Protein AF-A0A9R0W0X7-F1 (afdb_monomer_lite)

Foldseek 3Di:
DDDDDDDDDPDPDDDDPPPPPVVVPV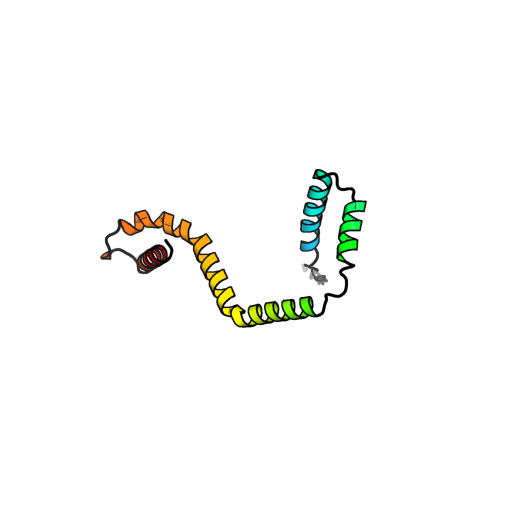VVVVVVVCVVVVNDPVNVVVVVVVVVPDPDDPVVVVVVVVVVVVVCVVCVVVVVVVVVVVVCLVPCLVVLVVCLVVLVVDDPVPHDPVSVVSNVVNVVRD

Organism: Triticum turgidum subsp. durum (NCBI:txid4567)

InterPro domains:
  IPR008796 Photosystem I reaction centre subunit N, chloroplastic [PF05479] (35-86)

Structure (mmCIF, N/CA/C/O backbone):
data_AF-A0A9R0W0X7-F1
#
_entry.id   AF-A0A9R0W0X7-F1
#
loop_
_atom_site.group_PDB
_atom_site.id
_atom_site.type_symbol
_atom_site.label_atom_id
_atom_site.label_alt_id
_atom_site.label_comp_id
_atom_site.label_asym_id
_atom_site.label_entity_id
_atom_site.label_seq_id
_atom_site.pdbx_PDB_ins_code
_atom_site.Cartn_x
_atom_site.Cartn_y
_atom_site.Cartn_z
_atom_site.occupancy
_atom_site.B_iso_or_equiv
_atom_site.auth_seq_id
_atom_site.auth_comp_id
_atom_site.auth_asym_id
_atom_site.auth_atom_id
_atom_site.pdbx_PDB_model_num
ATOM 1 N N . MET A 1 1 ? 50.488 -33.706 46.853 1.00 39.69 1 MET A N 1
ATOM 2 C CA . MET A 1 1 ? 50.317 -34.461 45.595 1.00 39.69 1 MET A CA 1
ATOM 3 C C . MET A 1 1 ? 49.747 -33.501 44.575 1.00 39.69 1 MET A C 1
ATOM 5 O O . MET A 1 1 ? 48.646 -33.006 44.764 1.00 39.69 1 MET A O 1
ATOM 9 N N . THR A 1 2 ? 50.562 -33.160 43.586 1.00 43.59 2 THR A N 1
ATOM 10 C CA . THR A 1 2 ? 50.371 -32.044 42.656 1.00 43.59 2 THR A CA 1
ATOM 11 C C . THR A 1 2 ? 50.252 -32.649 41.261 1.00 43.59 2 THR A C 1
ATOM 13 O O . THR A 1 2 ? 51.157 -33.374 40.851 1.00 43.59 2 THR A O 1
ATOM 16 N N . GLN A 1 3 ? 49.143 -32.406 40.559 1.00 43.31 3 GLN A N 1
ATOM 17 C CA . GLN A 1 3 ? 48.961 -32.781 39.152 1.00 43.31 3 GLN A CA 1
ATOM 18 C C . GLN A 1 3 ? 48.958 -31.533 38.245 1.00 43.31 3 GLN A C 1
ATOM 20 O O . GLN A 1 3 ? 48.633 -30.446 38.724 1.00 43.31 3 GLN A O 1
ATOM 25 N N . PRO A 1 4 ? 49.396 -31.667 36.975 1.00 51.25 4 PRO A N 1
ATOM 26 C CA . PRO A 1 4 ? 50.002 -30.584 36.195 1.00 51.25 4 PRO A CA 1
ATOM 27 C C . PRO A 1 4 ? 48.997 -29.786 35.335 1.00 51.25 4 PRO A C 1
ATOM 29 O O . PRO A 1 4 ? 47.871 -30.237 35.120 1.00 51.25 4 PRO A O 1
ATOM 32 N N . PRO A 1 5 ? 49.401 -28.610 34.808 1.00 46.03 5 PRO A N 1
ATOM 33 C CA . PRO A 1 5 ? 48.528 -27.716 34.048 1.00 46.03 5 PRO A CA 1
ATOM 34 C C . PRO A 1 5 ? 48.261 -28.233 32.625 1.00 46.03 5 PRO A C 1
ATOM 36 O O . PRO A 1 5 ? 49.179 -28.591 31.884 1.00 46.03 5 PRO A O 1
ATOM 39 N N . GLY A 1 6 ? 46.983 -28.253 32.240 1.00 44.53 6 GLY A N 1
ATOM 40 C CA . GLY A 1 6 ? 46.519 -28.605 30.899 1.00 44.53 6 GLY A CA 1
ATOM 41 C C . GLY A 1 6 ? 46.873 -27.535 29.862 1.00 44.53 6 GLY A C 1
ATOM 42 O O . GLY A 1 6 ? 46.716 -26.341 30.098 1.00 44.53 6 GLY A O 1
ATOM 43 N N . LYS A 1 7 ? 47.374 -28.003 28.717 1.00 46.84 7 LYS A N 1
ATOM 44 C CA . LYS A 1 7 ? 47.900 -27.236 27.583 1.00 46.84 7 LYS A CA 1
ATOM 45 C C . LYS A 1 7 ? 46.860 -26.343 26.890 1.00 46.84 7 LYS A C 1
ATOM 47 O O . LYS A 1 7 ? 45.692 -26.694 26.763 1.00 46.84 7 LYS A O 1
ATOM 52 N N . LEU A 1 8 ? 47.383 -25.233 26.370 1.00 42.81 8 LEU A N 1
ATOM 53 C CA . LEU A 1 8 ? 46.835 -24.323 25.363 1.00 42.81 8 LEU A CA 1
ATOM 54 C C . LEU A 1 8 ? 46.320 -25.086 24.126 1.00 42.81 8 LEU A C 1
ATOM 56 O O . LEU A 1 8 ? 47.047 -25.900 23.558 1.00 42.81 8 LEU A O 1
ATOM 60 N N . MET A 1 9 ? 45.090 -24.794 23.701 1.00 46.97 9 MET A N 1
ATOM 61 C CA . MET A 1 9 ? 44.499 -25.284 22.452 1.00 46.97 9 MET A CA 1
ATOM 62 C C . MET A 1 9 ? 44.202 -24.062 21.571 1.00 46.97 9 MET A C 1
ATOM 64 O O . MET A 1 9 ? 43.132 -23.459 21.674 1.00 46.97 9 MET A O 1
ATOM 68 N N . ASP A 1 10 ? 45.152 -23.673 20.722 1.00 43.56 10 ASP A N 1
ATOM 69 C CA . ASP A 1 10 ? 44.927 -22.650 19.699 1.00 43.56 10 ASP A CA 1
ATOM 70 C C . ASP A 1 10 ? 43.914 -23.175 18.678 1.00 43.56 10 ASP A C 1
ATOM 72 O O . ASP A 1 10 ? 44.205 -24.034 17.844 1.00 43.56 10 ASP A O 1
ATOM 76 N N . THR A 1 11 ? 42.683 -22.671 18.752 1.00 53.34 11 THR A N 1
ATOM 77 C CA . THR A 1 11 ? 41.646 -23.017 17.781 1.00 53.34 11 THR A CA 1
ATOM 78 C C . THR A 1 11 ? 41.722 -22.035 16.620 1.00 53.34 11 THR A C 1
ATOM 80 O O . THR A 1 11 ? 41.185 -20.930 16.680 1.00 53.34 11 THR A O 1
ATOM 83 N N . ILE A 1 12 ? 42.378 -22.458 15.540 1.00 51.44 12 ILE A N 1
ATOM 84 C CA . ILE A 1 12 ? 42.337 -21.800 14.231 1.00 51.44 12 ILE A CA 1
ATOM 85 C C . ILE A 1 12 ? 40.881 -21.825 13.737 1.00 51.44 12 ILE A C 1
ATOM 87 O O . ILE A 1 12 ? 40.419 -22.793 13.130 1.00 51.44 12 ILE A O 1
ATOM 91 N N . ARG A 1 13 ? 40.120 -20.761 14.014 1.00 43.00 13 ARG A N 1
ATOM 92 C CA . ARG A 1 13 ? 38.761 -20.585 13.491 1.00 43.00 13 ARG A CA 1
ATOM 93 C C . ARG A 1 13 ? 38.836 -19.949 12.102 1.00 43.00 13 ARG A C 1
ATOM 95 O O . ARG A 1 13 ? 38.909 -18.735 11.949 1.00 43.00 13 ARG A O 1
ATOM 102 N N . ARG A 1 14 ? 38.824 -20.826 11.097 1.00 45.09 14 ARG A N 1
ATOM 103 C CA . ARG A 1 14 ? 38.588 -20.553 9.669 1.00 45.09 14 ARG A CA 1
ATOM 104 C C . ARG A 1 14 ? 37.409 -19.575 9.464 1.00 45.09 14 ARG A C 1
ATOM 106 O O . ARG A 1 14 ? 36.393 -19.733 10.143 1.00 45.09 14 ARG A O 1
ATOM 113 N N . PRO A 1 15 ? 37.481 -18.632 8.506 1.00 47.31 15 PRO A N 1
ATOM 114 C CA . PRO A 1 15 ? 36.350 -17.773 8.176 1.00 47.31 15 PRO A CA 1
ATOM 115 C C . PRO A 1 15 ? 35.229 -18.585 7.508 1.00 47.31 15 PRO A C 1
ATOM 117 O O . PRO A 1 15 ? 35.462 -19.355 6.575 1.00 47.31 15 PRO A O 1
ATOM 120 N N . VAL A 1 16 ? 34.002 -18.408 8.001 1.00 47.94 16 VAL A N 1
ATOM 121 C CA . VAL A 1 16 ? 32.771 -18.941 7.406 1.00 47.94 16 VAL A CA 1
ATOM 122 C C . VAL A 1 16 ? 32.474 -18.158 6.128 1.00 47.94 16 VAL A C 1
ATOM 124 O O . VAL A 1 16 ? 32.098 -16.990 6.171 1.00 47.94 16 VAL A O 1
ATOM 127 N N . ALA A 1 17 ? 32.635 -18.811 4.978 1.00 47.97 17 ALA A N 1
ATOM 128 C CA . ALA A 1 17 ? 32.160 -18.314 3.693 1.00 47.97 17 ALA A CA 1
ATOM 129 C C . ALA A 1 17 ? 30.631 -18.495 3.604 1.00 47.97 17 ALA A C 1
ATOM 131 O O . ALA A 1 17 ? 30.131 -19.470 3.045 1.00 47.97 17 ALA A O 1
ATOM 132 N N . ALA A 1 18 ? 29.874 -17.562 4.180 1.00 51.81 18 ALA A N 1
ATOM 133 C CA . ALA A 1 18 ? 28.420 -17.482 4.046 1.00 51.81 18 ALA A CA 1
ATOM 134 C C . ALA A 1 18 ? 28.037 -16.771 2.735 1.00 51.81 18 ALA A C 1
ATOM 136 O O . ALA A 1 18 ? 27.551 -15.646 2.752 1.00 51.81 18 ALA A O 1
ATOM 137 N N . ALA A 1 19 ? 28.298 -17.399 1.584 1.00 48.94 19 ALA A N 1
ATOM 138 C CA . ALA A 1 19 ? 27.916 -16.827 0.285 1.00 48.94 19 ALA A CA 1
ATOM 139 C C . ALA A 1 19 ? 27.575 -17.860 -0.809 1.00 48.94 19 ALA A C 1
ATOM 141 O O . ALA A 1 19 ? 27.606 -17.526 -1.988 1.00 48.94 19 ALA A O 1
ATOM 142 N N . SER A 1 20 ? 27.244 -19.113 -0.470 1.00 51.50 20 SER A N 1
ATOM 143 C CA . SER A 1 20 ? 26.953 -20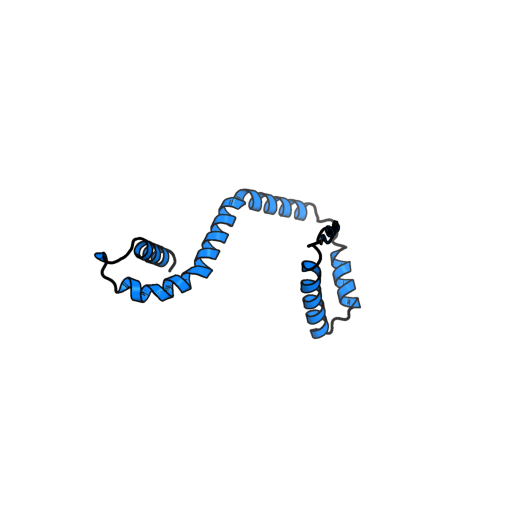.147 -1.486 1.00 51.50 20 SER A CA 1
ATOM 144 C C . SER A 1 20 ? 25.537 -20.738 -1.455 1.00 51.50 20 SER A C 1
ATOM 146 O O . SER A 1 20 ? 25.149 -21.416 -2.406 1.00 51.50 20 SER A O 1
ATOM 148 N N . SER A 1 21 ? 24.711 -20.469 -0.436 1.00 49.16 21 SER A N 1
ATOM 149 C CA . SER A 1 21 ? 23.399 -21.135 -0.323 1.00 49.16 21 SER A CA 1
ATOM 150 C C . SER A 1 21 ? 22.297 -20.532 -1.206 1.00 49.16 21 SER A C 1
ATOM 152 O O . SER A 1 21 ? 21.373 -21.252 -1.588 1.00 49.16 21 SER A O 1
ATOM 154 N N . LEU A 1 22 ? 22.396 -19.254 -1.600 1.00 44.81 22 LEU A N 1
ATOM 155 C CA . LEU A 1 22 ? 21.355 -18.596 -2.407 1.00 44.81 22 LEU A CA 1
ATOM 156 C C . LEU A 1 22 ? 21.325 -19.059 -3.874 1.00 44.81 22 LEU A C 1
ATOM 158 O O . LEU A 1 22 ? 20.268 -19.041 -4.501 1.00 44.81 22 LEU A O 1
ATOM 162 N N . HIS A 1 23 ? 22.444 -19.536 -4.423 1.00 45.50 23 HIS A N 1
ATOM 163 C CA . HIS A 1 23 ? 22.519 -19.929 -5.836 1.00 45.50 23 HIS A CA 1
ATOM 164 C C . HIS A 1 23 ? 21.954 -21.332 -6.113 1.00 45.50 23 HIS A C 1
ATOM 166 O O . HIS A 1 23 ? 21.519 -21.621 -7.227 1.00 45.50 23 HIS A O 1
ATOM 172 N N . HIS A 1 24 ? 21.901 -22.207 -5.104 1.00 49.47 24 HIS A N 1
ATOM 173 C CA . HIS A 1 24 ? 21.497 -23.605 -5.293 1.00 49.47 24 HIS A CA 1
ATOM 174 C C . HIS A 1 24 ? 19.974 -23.811 -5.343 1.00 49.47 24 HIS A C 1
ATOM 176 O O . HIS A 1 24 ? 19.523 -24.813 -5.896 1.00 49.47 24 HIS A O 1
ATOM 182 N N . SER A 1 25 ? 19.177 -22.906 -4.765 1.00 56.69 25 SER A N 1
ATOM 183 C CA . SER A 1 25 ? 17.716 -23.067 -4.670 1.00 56.69 25 SER A CA 1
ATOM 184 C C . SER A 1 25 ? 16.993 -22.640 -5.955 1.00 56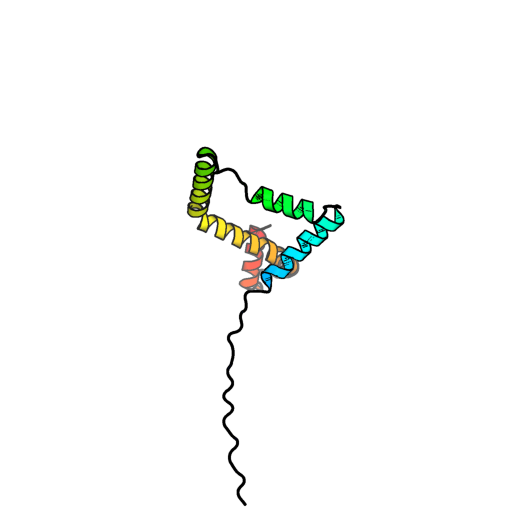.69 25 SER A C 1
ATOM 186 O O . SER A 1 25 ? 16.200 -23.401 -6.513 1.00 56.69 25 SER A O 1
ATOM 188 N N . ALA A 1 26 ? 17.343 -21.471 -6.501 1.00 55.03 26 ALA A N 1
ATOM 189 C CA . ALA A 1 26 ? 16.714 -20.935 -7.711 1.00 55.03 26 ALA A CA 1
ATOM 190 C C . ALA A 1 26 ? 16.989 -21.794 -8.962 1.00 55.03 26 ALA A C 1
ATOM 192 O O . ALA A 1 26 ? 16.099 -21.997 -9.790 1.00 55.03 26 ALA A O 1
ATOM 193 N N . GLY A 1 27 ? 18.196 -22.363 -9.075 1.00 57.44 27 GLY A N 1
ATOM 194 C CA . GLY A 1 27 ? 18.568 -23.222 -10.204 1.00 57.44 27 GLY A CA 1
ATOM 195 C C . GLY A 1 27 ? 17.767 -24.526 -10.273 1.00 57.44 27 GLY A C 1
ATOM 196 O O . GLY A 1 27 ? 17.435 -24.988 -11.363 1.00 57.44 27 GLY A O 1
ATOM 197 N N . LYS A 1 28 ? 17.391 -25.103 -9.123 1.00 59.72 28 LYS A N 1
ATOM 198 C CA . LYS A 1 28 ? 16.616 -26.354 -9.071 1.00 59.72 28 LYS A CA 1
ATOM 199 C C . LYS A 1 28 ? 15.191 -26.156 -9.584 1.00 59.72 28 LYS A C 1
ATOM 201 O O . LYS A 1 28 ? 14.728 -26.954 -10.391 1.00 59.72 28 LYS A O 1
ATOM 206 N N . HIS A 1 29 ? 14.536 -25.060 -9.195 1.00 57.12 29 HIS A N 1
ATOM 207 C CA . HIS A 1 29 ? 13.168 -24.755 -9.629 1.00 57.12 29 HIS A CA 1
ATOM 208 C C . HIS A 1 29 ? 13.046 -24.558 -11.147 1.00 57.12 29 HIS A C 1
ATOM 210 O O . HIS A 1 29 ? 12.102 -25.060 -11.758 1.00 57.12 29 HIS A O 1
ATOM 216 N N . LEU A 1 30 ? 14.019 -23.888 -11.769 1.00 58.84 30 LEU A N 1
ATOM 217 C CA . LEU A 1 30 ? 14.055 -23.682 -13.221 1.00 58.84 30 LEU A CA 1
ATOM 218 C C . LEU A 1 30 ? 14.252 -24.993 -13.996 1.00 58.84 30 LEU A C 1
ATOM 220 O O . LEU A 1 30 ? 13.585 -25.224 -15.005 1.00 58.84 30 LEU A O 1
ATOM 224 N N . VAL A 1 31 ? 15.120 -25.879 -13.501 1.00 60.91 31 VAL A N 1
ATOM 225 C CA . VAL A 1 31 ? 15.374 -27.189 -14.119 1.00 60.91 31 VAL A CA 1
ATOM 226 C C . VAL A 1 31 ? 14.151 -28.106 -14.008 1.00 60.91 31 VAL A C 1
ATOM 228 O O . VAL A 1 31 ? 13.791 -28.757 -14.988 1.00 60.91 31 VAL A O 1
ATOM 231 N N . THR A 1 32 ? 13.466 -28.121 -12.862 1.00 61.62 32 THR A N 1
ATOM 232 C CA . THR A 1 32 ? 12.257 -28.939 -12.661 1.00 61.62 32 THR A CA 1
ATOM 233 C C . THR A 1 32 ? 11.088 -28.476 -13.536 1.00 61.62 32 THR A C 1
ATOM 235 O O . THR A 1 32 ? 10.376 -29.307 -14.102 1.00 61.62 32 THR A O 1
ATOM 238 N N . LEU A 1 33 ? 10.906 -27.161 -13.709 1.00 60.38 33 LEU A N 1
ATOM 239 C CA . LEU A 1 33 ? 9.861 -26.611 -14.580 1.00 60.38 33 LEU A CA 1
ATOM 240 C C . LEU A 1 33 ? 10.125 -26.931 -16.062 1.00 60.38 33 LEU A C 1
ATOM 242 O O . LEU A 1 33 ? 9.208 -27.281 -16.801 1.00 60.38 33 LEU A O 1
ATOM 246 N N . ALA A 1 34 ? 11.389 -26.871 -16.485 1.00 58.56 34 ALA A N 1
ATOM 247 C CA . ALA A 1 34 ? 11.791 -27.187 -17.851 1.00 58.56 34 ALA A CA 1
ATOM 248 C C . ALA A 1 34 ? 11.630 -28.676 -18.198 1.00 58.56 34 ALA A C 1
ATOM 250 O O . ALA A 1 34 ? 11.164 -29.007 -19.289 1.00 58.56 34 ALA A O 1
ATOM 251 N N . GLN A 1 35 ? 11.946 -29.575 -17.257 1.00 59.91 35 GLN A N 1
ATOM 252 C CA . GLN A 1 35 ? 11.730 -31.018 -17.413 1.00 59.91 35 GLN A CA 1
ATOM 253 C C . GLN A 1 35 ? 10.243 -31.370 -17.556 1.00 59.91 35 GLN A C 1
ATOM 255 O O . GLN A 1 35 ? 9.893 -32.188 -18.404 1.00 59.91 35 GLN A O 1
ATOM 260 N N . ARG A 1 36 ? 9.363 -30.718 -16.781 1.00 59.62 36 ARG A N 1
ATOM 261 C CA . ARG A 1 36 ? 7.903 -30.919 -16.845 1.00 59.62 36 ARG A CA 1
ATOM 262 C C . ARG A 1 36 ? 7.305 -30.532 -18.204 1.00 59.62 36 ARG A C 1
ATOM 264 O O . ARG A 1 36 ? 6.320 -31.129 -18.620 1.00 59.62 36 ARG A O 1
ATOM 271 N N . ASN A 1 37 ? 7.926 -29.581 -18.899 1.00 63.12 37 ASN A N 1
ATOM 272 C CA . ASN A 1 37 ? 7.474 -29.067 -20.193 1.00 63.12 37 ASN A CA 1
ATOM 273 C C . ASN A 1 37 ? 8.202 -29.710 -21.393 1.00 63.12 37 ASN A C 1
ATOM 275 O O . ASN A 1 37 ? 8.110 -29.200 -22.507 1.00 63.12 37 ASN A O 1
ATOM 279 N N . GLY A 1 38 ? 8.959 -30.797 -21.186 1.00 63.22 38 GLY A N 1
ATOM 280 C CA . GLY A 1 38 ? 9.668 -31.503 -22.263 1.00 63.22 38 GLY A CA 1
ATOM 281 C C . GLY A 1 38 ? 10.848 -30.729 -22.867 1.00 63.22 38 GLY A C 1
ATOM 282 O O . GLY A 1 38 ? 11.349 -31.089 -23.934 1.00 63.22 38 GLY A O 1
ATOM 283 N N . VAL A 1 39 ? 11.324 -29.672 -22.203 1.00 66.69 39 VAL A N 1
ATOM 284 C CA . VAL A 1 39 ? 12.421 -28.836 -22.700 1.00 66.69 39 VAL A CA 1
ATOM 285 C C . VAL A 1 39 ? 13.747 -29.547 -22.431 1.00 66.69 39 VAL A C 1
ATOM 287 O O . VAL A 1 39 ? 14.192 -29.688 -21.291 1.00 66.69 39 VAL A O 1
ATOM 290 N N . ASN A 1 40 ? 14.401 -30.012 -23.497 1.00 71.12 40 ASN A N 1
ATOM 291 C CA . ASN A 1 40 ? 15.707 -30.662 -23.406 1.00 71.12 40 ASN A CA 1
ATOM 292 C C . ASN A 1 40 ? 16.740 -29.704 -22.778 1.00 71.12 40 ASN A C 1
ATOM 294 O O . ASN A 1 40 ? 16.773 -28.519 -23.109 1.00 71.12 40 ASN A O 1
ATOM 298 N N . ARG A 1 41 ? 17.646 -30.221 -21.934 1.00 64.31 41 ARG A N 1
ATOM 299 C CA . ARG A 1 41 ? 18.769 -29.464 -21.340 1.00 64.31 41 ARG A CA 1
ATOM 300 C C . ARG A 1 41 ? 19.555 -28.627 -22.359 1.00 64.31 41 ARG A C 1
ATOM 302 O O . ARG A 1 41 ? 20.034 -27.550 -22.028 1.00 64.31 41 ARG A O 1
ATOM 309 N N . ARG A 1 42 ? 19.667 -29.105 -23.605 1.00 63.62 42 ARG A N 1
ATOM 310 C CA . ARG A 1 42 ? 20.308 -28.372 -24.706 1.00 63.62 42 ARG A CA 1
ATOM 311 C C . ARG A 1 42 ? 19.510 -27.131 -25.105 1.00 63.62 42 ARG A C 1
ATOM 313 O O . ARG A 1 42 ? 20.110 -26.091 -25.306 1.00 63.62 42 ARG A O 1
ATOM 320 N N . CYS A 1 43 ? 18.182 -27.221 -25.137 1.00 64.06 43 CYS A N 1
ATOM 321 C CA . CYS A 1 43 ? 17.290 -26.105 -25.445 1.00 64.06 43 CYS A CA 1
ATOM 322 C C . CYS A 1 43 ? 17.327 -25.028 -24.348 1.00 64.06 43 CYS A C 1
ATOM 324 O O . CYS A 1 43 ? 17.389 -23.847 -24.669 1.00 64.06 43 CYS A O 1
ATOM 326 N N . LEU A 1 44 ? 17.408 -25.419 -23.068 1.00 65.50 44 LEU A N 1
ATOM 327 C CA . LEU A 1 44 ? 17.629 -24.471 -21.965 1.00 65.50 44 LEU A CA 1
ATOM 328 C C . LEU A 1 44 ? 18.959 -23.725 -22.089 1.00 65.50 44 LEU A C 1
ATOM 330 O O . LEU A 1 44 ? 19.000 -22.514 -21.903 1.00 65.50 44 LEU A O 1
ATOM 334 N N . LEU A 1 45 ? 20.039 -24.436 -22.422 1.00 64.12 45 LEU A N 1
ATOM 335 C CA . LEU A 1 45 ? 21.348 -23.820 -22.643 1.00 64.12 45 LEU A CA 1
ATOM 336 C C . LEU A 1 45 ? 21.334 -22.888 -23.860 1.00 64.12 45 LEU A C 1
ATOM 338 O O . LEU A 1 45 ? 21.911 -21.809 -23.792 1.00 64.12 45 LEU A O 1
ATOM 342 N N . THR A 1 46 ? 20.639 -23.257 -24.940 1.00 64.88 46 THR A N 1
ATOM 343 C CA . THR A 1 46 ? 20.458 -22.390 -26.112 1.00 64.88 46 THR A CA 1
ATOM 344 C C . THR A 1 46 ? 19.650 -21.138 -25.768 1.00 64.88 46 THR A C 1
ATOM 346 O O . THR A 1 46 ? 20.079 -20.051 -26.121 1.00 64.88 46 THR A O 1
ATOM 349 N N . LEU A 1 47 ? 18.550 -21.252 -25.016 1.00 64.44 47 LEU A N 1
ATOM 350 C CA . LEU A 1 47 ? 17.761 -20.106 -24.540 1.00 64.44 47 LEU A CA 1
ATOM 351 C C . LEU A 1 47 ? 18.587 -19.165 -23.650 1.00 64.44 47 LEU A C 1
ATOM 353 O O . LEU A 1 47 ? 18.523 -17.947 -23.809 1.00 64.44 47 LEU A O 1
ATOM 357 N N . LEU A 1 48 ? 19.397 -19.723 -22.746 1.00 63.97 48 LEU A N 1
ATOM 358 C CA . LEU A 1 48 ? 20.273 -18.947 -21.868 1.00 63.97 48 LEU A CA 1
ATOM 359 C C . LEU A 1 48 ? 21.403 -18.256 -22.654 1.00 63.97 48 LEU A C 1
ATOM 361 O O . LEU A 1 48 ? 21.730 -17.106 -22.379 1.00 63.97 48 LEU A O 1
ATOM 365 N N . ALA A 1 49 ? 21.962 -18.928 -23.666 1.00 61.50 49 ALA A N 1
ATOM 366 C CA . ALA A 1 49 ? 22.974 -18.365 -24.557 1.00 61.50 49 ALA A CA 1
ATOM 367 C C . ALA A 1 49 ? 22.399 -17.284 -25.493 1.00 61.50 49 ALA A C 1
ATOM 369 O O . ALA A 1 49 ? 23.054 -16.274 -25.733 1.00 61.50 49 ALA A O 1
ATOM 370 N N . SER A 1 50 ? 21.157 -17.434 -25.967 1.00 58.31 50 SER A N 1
ATOM 371 C CA . SER A 1 50 ? 20.457 -16.406 -26.750 1.00 58.31 50 SER A CA 1
ATOM 372 C C . SER A 1 50 ? 20.178 -15.142 -25.934 1.00 58.31 50 SER A C 1
ATOM 374 O O . SER A 1 50 ? 20.223 -14.045 -26.481 1.00 58.31 50 SER A O 1
ATOM 376 N N . ALA A 1 51 ? 19.967 -15.270 -24.621 1.00 58.50 51 ALA A N 1
ATOM 377 C CA . ALA A 1 51 ? 19.848 -14.125 -23.721 1.00 58.50 51 ALA A CA 1
ATOM 378 C C . ALA A 1 51 ? 21.184 -13.394 -23.472 1.00 58.50 51 ALA A C 1
ATOM 380 O O . ALA A 1 51 ? 21.165 -12.256 -23.016 1.00 58.50 51 ALA A O 1
ATOM 381 N N . ALA A 1 52 ? 22.335 -14.006 -23.776 1.00 56.81 52 ALA A N 1
ATOM 382 C CA . ALA A 1 52 ? 23.646 -13.354 -23.686 1.00 56.81 52 ALA A CA 1
ATOM 383 C C . ALA A 1 52 ? 24.016 -12.563 -24.958 1.00 56.81 52 ALA A C 1
ATOM 385 O O . ALA A 1 52 ? 24.910 -11.723 -24.919 1.00 56.81 52 ALA A O 1
ATOM 386 N N . ALA A 1 53 ? 23.313 -12.797 -26.071 1.00 54.34 53 ALA A N 1
ATOM 387 C CA . ALA A 1 53 ? 23.513 -12.124 -27.353 1.00 54.34 53 ALA A CA 1
ATOM 388 C C . ALA A 1 53 ? 22.465 -11.021 -27.593 1.00 54.34 53 ALA A C 1
ATOM 390 O O . ALA A 1 53 ? 21.945 -10.882 -28.700 1.00 54.34 53 ALA A O 1
ATOM 391 N N . ILE A 1 54 ? 22.118 -10.250 -26.555 1.00 59.28 54 ILE A N 1
ATOM 392 C CA . ILE A 1 54 ? 21.253 -9.076 -26.725 1.00 59.28 54 ILE A CA 1
ATOM 393 C C . ILE A 1 54 ? 22.021 -8.090 -27.615 1.00 59.28 54 ILE A C 1
ATOM 395 O O . ILE A 1 54 ? 23.087 -7.631 -27.198 1.00 59.28 54 ILE A O 1
ATOM 399 N N . PRO A 1 55 ? 21.531 -7.759 -28.825 1.00 62.19 55 PRO A N 1
ATOM 400 C CA . PRO A 1 55 ? 22.163 -6.730 -29.632 1.00 62.19 55 PRO A CA 1
ATOM 401 C C . PRO A 1 55 ? 22.185 -5.437 -28.822 1.00 62.19 55 PRO A C 1
ATOM 403 O O . PRO A 1 55 ? 21.179 -5.093 -28.189 1.00 62.19 55 PRO A O 1
ATOM 406 N N . GLU A 1 56 ? 23.337 -4.764 -28.848 1.00 63.88 56 GLU A N 1
ATOM 407 C CA . GLU A 1 56 ? 23.581 -3.450 -28.249 1.00 63.88 56 GLU A CA 1
ATOM 408 C C . GLU A 1 56 ? 22.306 -2.599 -28.390 1.00 63.88 56 GLU A C 1
ATOM 410 O O . GLU A 1 56 ? 21.740 -2.465 -29.483 1.00 63.88 56 GLU A O 1
ATOM 415 N N . ALA A 1 57 ? 21.723 -2.212 -27.249 1.00 66.75 57 ALA A N 1
ATOM 416 C CA . ALA A 1 57 ? 20.403 -1.600 -27.236 1.00 66.75 57 ALA A CA 1
ATOM 417 C C . ALA A 1 57 ? 20.429 -0.359 -28.136 1.00 66.75 57 ALA A C 1
ATOM 419 O O . ALA A 1 57 ? 21.346 0.447 -28.042 1.00 66.75 57 ALA A O 1
ATOM 420 N N . SER A 1 58 ? 19.426 -0.185 -29.001 1.00 79.94 58 SER A N 1
ATOM 421 C CA . SER A 1 58 ? 19.352 1.019 -29.835 1.00 79.94 58 SER A CA 1
ATOM 422 C C . SER A 1 58 ? 19.383 2.254 -28.934 1.00 79.94 58 SER A C 1
ATOM 424 O O . SER A 1 58 ? 18.821 2.217 -27.838 1.00 79.94 58 SER A O 1
ATOM 426 N N . GLU A 1 59 ? 19.991 3.351 -29.382 1.00 82.12 59 GLU A N 1
ATOM 427 C CA . GLU A 1 59 ? 20.104 4.580 -28.578 1.00 82.12 59 GLU A CA 1
ATOM 428 C C . GLU A 1 59 ? 18.747 5.052 -28.023 1.00 82.12 59 GLU A C 1
ATOM 430 O O . GLU A 1 59 ? 18.652 5.489 -26.880 1.00 82.12 59 GLU A O 1
ATOM 435 N N . SER A 1 60 ? 17.658 4.826 -28.765 1.00 85.62 60 SER A N 1
ATOM 436 C CA . SER A 1 60 ? 16.283 5.050 -28.298 1.00 85.62 60 SER A CA 1
ATOM 437 C C . SER A 1 60 ? 15.892 4.225 -27.063 1.00 85.62 60 SER A C 1
ATOM 439 O O . SER A 1 60 ? 15.258 4.740 -26.144 1.00 85.62 60 SER A O 1
ATOM 441 N N . ARG A 1 61 ? 16.279 2.945 -27.008 1.00 87.44 61 ARG A N 1
ATOM 442 C CA . ARG A 1 61 ? 16.034 2.061 -25.857 1.00 87.44 61 ARG A CA 1
ATOM 443 C C . ARG A 1 61 ? 16.911 2.452 -24.672 1.00 87.44 61 ARG A C 1
ATOM 445 O O . ARG A 1 61 ? 16.432 2.419 -23.542 1.00 87.44 61 ARG A O 1
ATOM 452 N N . LYS A 1 62 ? 18.163 2.857 -24.918 1.00 90.25 62 LYS A N 1
ATOM 453 C CA . LYS A 1 62 ? 19.055 3.372 -23.866 1.00 90.25 62 LYS A CA 1
ATOM 454 C C . LYS A 1 62 ? 18.504 4.655 -23.245 1.00 90.25 62 LYS A C 1
ATOM 456 O O . LYS A 1 62 ? 18.437 4.739 -22.022 1.00 90.25 62 LYS A O 1
ATOM 461 N N . ALA A 1 63 ? 18.050 5.602 -24.066 1.00 91.75 63 ALA A N 1
ATOM 462 C CA . ALA A 1 63 ? 17.436 6.846 -23.606 1.00 91.75 63 ALA A CA 1
ATOM 463 C C . ALA A 1 63 ? 16.182 6.581 -22.756 1.00 91.75 63 ALA A C 1
ATOM 465 O O . ALA A 1 63 ? 16.065 7.089 -21.644 1.00 91.75 63 ALA A O 1
ATOM 466 N N . LEU A 1 64 ? 15.298 5.688 -23.215 1.00 94.44 64 LEU A N 1
ATOM 467 C CA . LEU A 1 64 ? 14.111 5.297 -22.454 1.00 94.44 64 LEU A CA 1
ATOM 468 C C . LEU A 1 64 ? 14.467 4.683 -21.086 1.00 94.44 64 LEU A C 1
ATOM 470 O O . LEU A 1 64 ? 13.846 5.003 -20.073 1.00 94.44 64 LEU A O 1
ATOM 474 N N . LEU A 1 65 ? 15.476 3.809 -21.032 1.00 94.88 65 LEU A N 1
ATOM 475 C CA . LEU A 1 65 ? 15.949 3.222 -19.775 1.00 94.88 65 LEU A CA 1
ATOM 476 C C . LEU A 1 65 ? 16.528 4.281 -18.830 1.00 94.88 65 LEU A C 1
ATOM 478 O O . LEU A 1 65 ? 16.272 4.223 -17.627 1.00 94.88 65 LEU A O 1
ATOM 482 N N . GLN A 1 66 ? 17.272 5.256 -19.356 1.00 95.56 66 GLN A N 1
ATOM 483 C CA . GLN A 1 66 ? 17.780 6.372 -18.557 1.00 95.56 66 GLN A CA 1
ATOM 484 C C . GLN A 1 66 ? 16.640 7.197 -17.950 1.00 95.56 66 GLN A C 1
ATOM 486 O O . GLN A 1 66 ? 16.705 7.515 -16.761 1.00 95.56 66 GLN A O 1
ATOM 491 N N . ASP A 1 67 ? 15.569 7.457 -18.703 1.00 96.69 67 ASP A N 1
ATOM 492 C CA . ASP A 1 67 ? 14.383 8.154 -18.195 1.00 96.69 67 ASP A CA 1
ATOM 493 C C . ASP A 1 67 ? 13.693 7.377 -17.067 1.00 96.69 67 ASP A C 1
ATOM 495 O O . ASP A 1 67 ? 13.339 7.959 -16.038 1.00 96.69 67 ASP A O 1
ATOM 499 N N . TYR A 1 68 ? 13.538 6.056 -17.205 1.00 96.62 68 TYR A N 1
ATOM 500 C CA . TYR A 1 68 ? 12.982 5.223 -16.133 1.00 96.62 68 TYR A CA 1
ATOM 501 C C . TYR A 1 68 ? 13.866 5.213 -14.884 1.00 96.62 68 TYR A C 1
ATOM 503 O O . TYR A 1 68 ? 13.355 5.339 -13.770 1.00 96.62 68 TYR A O 1
ATOM 511 N N . VAL A 1 69 ? 15.188 5.107 -15.048 1.00 96.50 69 VAL A N 1
ATOM 512 C CA . VAL A 1 69 ? 16.135 5.168 -13.924 1.00 96.50 69 VAL A CA 1
ATOM 513 C C . VAL A 1 69 ? 16.067 6.528 -13.235 1.00 96.50 69 VAL A C 1
ATOM 515 O O . VAL A 1 69 ? 16.057 6.583 -12.005 1.00 96.50 69 VAL A O 1
ATOM 518 N N . LYS A 1 70 ? 15.989 7.620 -14.002 1.00 97.62 70 LYS A N 1
ATOM 519 C CA . LYS A 1 70 ? 15.834 8.975 -13.469 1.00 97.62 70 LYS A CA 1
ATOM 520 C C . LYS A 1 70 ? 14.547 9.095 -12.649 1.00 97.62 70 LYS A C 1
ATOM 522 O O . LYS A 1 70 ? 14.627 9.407 -11.464 1.00 97.62 70 LYS A O 1
ATOM 527 N N . ARG A 1 71 ? 13.397 8.718 -13.219 1.00 96.75 71 ARG A N 1
ATOM 528 C CA . ARG A 1 71 ? 12.097 8.724 -12.520 1.00 96.75 71 ARG A CA 1
ATOM 529 C C . ARG A 1 71 ? 12.105 7.858 -11.260 1.00 96.75 71 ARG A C 1
ATOM 531 O O . ARG A 1 71 ? 11.550 8.246 -10.239 1.00 96.75 71 ARG A O 1
ATOM 538 N N . SER A 1 72 ? 12.751 6.692 -11.304 1.00 95.50 72 SER A N 1
ATOM 539 C CA . SER A 1 72 ? 12.858 5.809 -10.137 1.00 95.50 72 SER A CA 1
ATOM 540 C C . SER A 1 72 ? 13.699 6.414 -9.013 1.00 95.50 72 SER A C 1
ATOM 542 O O . SER A 1 72 ? 13.436 6.111 -7.851 1.00 95.50 72 SER A O 1
ATOM 544 N N . LYS A 1 73 ? 14.719 7.216 -9.336 1.00 96.88 73 LYS A N 1
ATOM 545 C CA . LYS A 1 73 ? 15.541 7.915 -8.339 1.00 96.88 73 LYS A CA 1
ATOM 546 C C . LYS A 1 73 ? 14.789 9.100 -7.745 1.00 96.88 73 LYS A C 1
ATOM 548 O O . LYS A 1 73 ? 14.751 9.227 -6.529 1.00 96.88 73 LYS A O 1
ATOM 553 N N . GLU A 1 74 ? 14.165 9.912 -8.594 1.00 97.62 74 GLU A N 1
ATOM 554 C CA . GLU A 1 74 ? 13.389 11.089 -8.185 1.00 97.62 74 GLU A CA 1
ATOM 555 C C . GLU A 1 74 ? 12.201 10.706 -7.291 1.00 97.62 74 GLU A C 1
ATOM 557 O O . GLU A 1 74 ? 11.938 11.372 -6.295 1.00 97.62 74 GLU A O 1
ATOM 562 N N . ASN A 1 75 ? 11.536 9.583 -7.578 1.00 97.38 75 ASN A N 1
ATOM 563 C CA . ASN A 1 75 ? 10.357 9.143 -6.828 1.00 97.38 75 ASN A CA 1
ATOM 564 C C . ASN A 1 75 ? 10.675 8.141 -5.710 1.00 97.38 75 ASN A C 1
ATOM 566 O O . ASN A 1 75 ? 9.749 7.576 -5.128 1.00 97.38 75 ASN A O 1
ATOM 570 N N . LYS A 1 76 ? 11.955 7.880 -5.414 1.00 96.44 76 LYS A N 1
ATOM 571 C CA . LYS A 1 76 ? 12.353 6.796 -4.508 1.00 96.44 76 LYS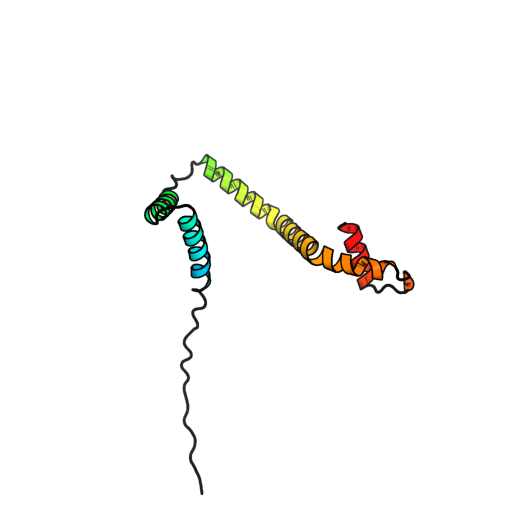 A CA 1
ATOM 572 C C . LYS A 1 76 ? 11.655 6.876 -3.152 1.00 96.44 76 LYS A C 1
ATOM 574 O O . LYS A 1 76 ? 11.060 5.895 -2.730 1.00 96.44 76 LYS A O 1
ATOM 579 N N . GLU A 1 77 ? 11.690 8.035 -2.501 1.00 97.25 77 GLU A N 1
ATOM 580 C CA . GLU A 1 77 ? 11.108 8.215 -1.165 1.00 97.25 77 GLU A CA 1
ATOM 581 C C . GLU A 1 77 ? 9.592 8.001 -1.158 1.00 97.25 77 GLU A C 1
ATOM 583 O O . GLU A 1 77 ? 9.059 7.334 -0.272 1.00 97.25 77 GLU A O 1
ATOM 588 N N . LYS A 1 78 ? 8.897 8.515 -2.181 1.00 97.19 78 LYS A N 1
ATOM 589 C CA . LYS A 1 78 ? 7.459 8.302 -2.360 1.00 97.19 78 LYS A CA 1
ATOM 590 C C . LYS A 1 78 ? 7.152 6.814 -2.538 1.00 97.19 78 LYS A C 1
ATOM 592 O O . LYS A 1 78 ? 6.315 6.279 -1.819 1.00 97.19 78 LYS A O 1
ATOM 597 N N . ASN A 1 79 ? 7.861 6.151 -3.447 1.00 96.06 79 ASN A N 1
ATOM 598 C CA . ASN A 1 79 ? 7.650 4.738 -3.743 1.00 96.06 79 ASN A CA 1
ATOM 599 C C . ASN A 1 79 ? 7.986 3.855 -2.532 1.00 96.06 79 ASN A C 1
ATOM 601 O O . ASN A 1 79 ? 7.276 2.896 -2.255 1.00 96.06 79 ASN A O 1
ATOM 605 N N . ASP A 1 80 ? 9.052 4.166 -1.793 1.00 97.12 80 ASP A N 1
ATOM 606 C CA . ASP A 1 80 ? 9.430 3.419 -0.591 1.00 97.12 80 ASP A CA 1
ATOM 607 C C . ASP A 1 80 ? 8.397 3.604 0.528 1.00 97.12 80 ASP A C 1
ATOM 609 O O . ASP A 1 80 ? 8.050 2.631 1.199 1.00 97.12 80 ASP A O 1
ATOM 613 N N . LYS A 1 81 ? 7.836 4.811 0.683 1.00 96.88 81 LYS A N 1
ATOM 614 C CA . LYS A 1 81 ? 6.727 5.059 1.610 1.00 96.88 81 LYS A CA 1
ATOM 615 C C . LYS A 1 81 ? 5.471 4.278 1.224 1.00 96.88 81 LYS A C 1
ATOM 617 O O . LYS A 1 81 ? 4.889 3.637 2.090 1.00 96.88 81 LYS A O 1
ATOM 622 N N . GLU A 1 82 ? 5.071 4.308 -0.045 1.00 95.94 82 GLU A N 1
ATOM 623 C CA . GLU A 1 82 ? 3.906 3.562 -0.545 1.00 95.94 82 GLU A CA 1
ATOM 624 C C . GLU A 1 82 ? 4.090 2.052 -0.350 1.00 95.94 82 GLU A C 1
ATOM 626 O O . GLU A 1 82 ? 3.218 1.391 0.202 1.00 95.94 82 GLU A O 1
ATOM 631 N N . ARG A 1 83 ? 5.273 1.512 -0.679 1.00 96.50 83 ARG A N 1
ATOM 632 C CA . ARG A 1 83 ? 5.605 0.095 -0.447 1.00 96.50 83 ARG A CA 1
ATOM 633 C C . ARG A 1 83 ? 5.500 -0.299 1.023 1.00 96.50 83 ARG A C 1
ATOM 635 O O . ARG A 1 83 ? 5.106 -1.426 1.327 1.00 96.50 83 ARG A O 1
ATOM 642 N N . LEU A 1 84 ? 5.909 0.592 1.922 1.00 94.31 84 LEU A N 1
ATOM 643 C CA . LEU A 1 84 ? 5.853 0.350 3.355 1.00 94.31 84 LEU A CA 1
ATOM 644 C C . LEU A 1 84 ? 4.414 0.429 3.882 1.00 94.31 84 LEU A C 1
ATOM 646 O O . LEU A 1 84 ? 4.008 -0.436 4.654 1.00 94.31 84 LEU A O 1
ATOM 650 N N . ASP A 1 85 ? 3.636 1.417 3.441 1.00 93.00 85 ASP A N 1
ATOM 651 C CA . ASP A 1 85 ? 2.223 1.563 3.805 1.00 93.00 85 ASP A CA 1
ATOM 652 C C . ASP A 1 85 ? 1.396 0.365 3.315 1.00 93.00 85 ASP A C 1
ATOM 654 O O . ASP A 1 85 ? 0.678 -0.253 4.100 1.00 93.00 85 ASP A O 1
ATOM 658 N N . ASP A 1 86 ? 1.607 -0.068 2.068 1.00 94.69 86 ASP A N 1
ATOM 659 C CA . ASP A 1 86 ? 0.994 -1.274 1.501 1.00 94.69 86 ASP A CA 1
ATOM 660 C C . ASP A 1 86 ? 1.372 -2.533 2.286 1.00 94.69 86 ASP A C 1
ATOM 662 O O . ASP A 1 86 ? 0.532 -3.410 2.523 1.00 94.69 86 ASP A O 1
ATOM 666 N N . PHE A 1 87 ? 2.635 -2.638 2.715 1.00 93.38 87 PHE A N 1
ATOM 667 C CA . PHE A 1 87 ? 3.081 -3.737 3.563 1.00 93.38 87 PHE A CA 1
ATOM 668 C C . PHE A 1 87 ? 2.333 -3.728 4.898 1.00 93.38 87 PHE A C 1
ATOM 670 O O . PHE A 1 87 ? 1.788 -4.762 5.289 1.00 93.38 87 PHE A O 1
ATOM 677 N N . TYR A 1 88 ? 2.251 -2.589 5.588 1.00 90.19 88 TYR A N 1
ATOM 678 C CA . TYR A 1 88 ? 1.522 -2.512 6.852 1.00 90.19 88 TYR A CA 1
ATOM 679 C C . TYR A 1 88 ? 0.035 -2.810 6.663 1.00 90.19 88 TYR A C 1
ATOM 681 O O . TYR A 1 88 ? -0.541 -3.605 7.407 1.00 90.19 88 TYR A O 1
ATOM 689 N N . LYS A 1 89 ? -0.571 -2.260 5.611 1.00 92.12 89 LYS A N 1
ATOM 690 C CA . LYS A 1 89 ? -1.970 -2.501 5.283 1.00 92.12 89 LYS A CA 1
ATOM 691 C C . LYS A 1 89 ? -2.243 -3.985 5.066 1.00 92.12 89 LYS A C 1
ATOM 693 O O . LYS A 1 89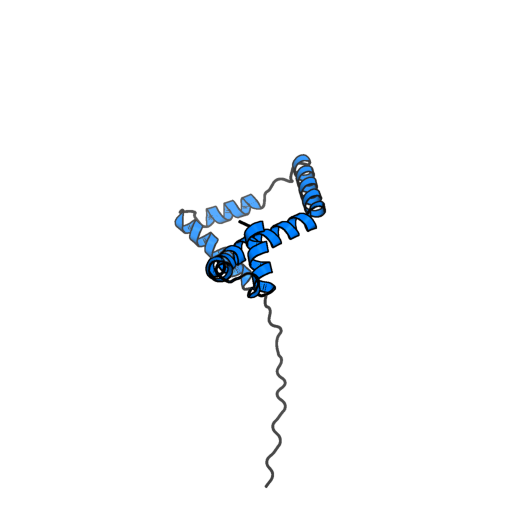 ? -3.122 -4.537 5.713 1.00 92.12 89 LYS A O 1
ATOM 698 N N . ARG A 1 90 ? -1.468 -4.663 4.218 1.00 91.69 90 ARG A N 1
ATOM 699 C CA . ARG A 1 90 ? -1.706 -6.079 3.902 1.00 91.69 90 ARG A CA 1
ATOM 700 C C . ARG A 1 90 ? -1.440 -7.022 5.076 1.00 91.69 90 ARG A C 1
ATOM 702 O O . ARG A 1 90 ? -2.107 -8.041 5.174 1.00 91.69 90 ARG A O 1
ATOM 709 N N . ASN A 1 91 ? -0.464 -6.718 5.931 1.00 92.56 91 ASN A N 1
ATOM 710 C CA . ASN A 1 91 ? -0.078 -7.632 7.011 1.00 92.56 91 ASN A CA 1
ATOM 711 C C . ASN A 1 91 ? -0.880 -7.421 8.297 1.00 92.56 91 ASN A C 1
ATOM 713 O O . ASN A 1 91 ? -1.114 -8.384 9.019 1.00 92.56 91 ASN A O 1
ATOM 717 N N . TYR A 1 92 ? -1.291 -6.187 8.597 1.00 89.94 92 TYR A N 1
ATOM 718 C CA . TYR A 1 92 ? -1.924 -5.874 9.879 1.00 89.94 92 TYR A CA 1
ATOM 719 C C . TYR A 1 92 ? -3.425 -5.611 9.780 1.00 89.94 92 TYR A C 1
ATOM 721 O O . TYR A 1 92 ? -4.094 -5.644 10.812 1.00 89.94 92 TYR A O 1
ATOM 729 N N . LYS A 1 93 ? -3.983 -5.403 8.576 1.00 91.12 93 LYS A N 1
ATOM 730 C CA . LYS A 1 93 ? -5.428 -5.176 8.415 1.00 91.12 93 LYS A CA 1
ATOM 731 C C . LYS A 1 93 ? -6.254 -6.325 8.974 1.00 91.12 93 LYS A C 1
ATOM 733 O O . LYS A 1 93 ? -7.177 -6.061 9.734 1.00 91.12 93 LYS A O 1
ATOM 738 N N . ASP A 1 94 ? -5.886 -7.568 8.687 1.00 90.12 94 ASP A N 1
ATOM 739 C CA . ASP A 1 94 ? -6.636 -8.728 9.177 1.00 90.12 94 ASP A CA 1
ATOM 740 C C . ASP A 1 94 ? -6.462 -8.923 10.690 1.00 90.12 94 ASP A C 1
ATOM 742 O O . ASP A 1 94 ? -7.427 -9.218 11.392 1.00 90.12 94 ASP A O 1
ATOM 746 N N . CYS A 1 95 ? -5.255 -8.689 11.220 1.00 88.69 95 CYS A N 1
ATOM 747 C CA . CYS A 1 95 ? -4.996 -8.768 12.660 1.00 88.69 95 CYS A CA 1
ATOM 748 C C . CYS A 1 95 ? -5.825 -7.745 13.445 1.00 88.69 95 CYS A C 1
ATOM 750 O O . CYS A 1 95 ? -6.435 -8.077 14.460 1.00 88.69 95 CYS A O 1
ATOM 752 N N . PHE A 1 96 ? -5.856 -6.499 12.975 1.00 90.94 96 PHE A N 1
ATOM 753 C CA . PHE A 1 96 ? -6.649 -5.448 13.597 1.00 90.94 96 PHE A CA 1
ATOM 754 C C . PHE A 1 96 ? -8.147 -5.655 13.364 1.00 90.94 96 PHE A C 1
ATOM 756 O O . PHE A 1 96 ? -8.924 -5.482 14.298 1.00 90.94 96 PHE A O 1
ATOM 763 N N . GLY A 1 97 ? -8.547 -6.100 12.171 1.00 89.94 97 GLY A N 1
ATOM 764 C CA . GLY A 1 97 ? -9.934 -6.432 11.843 1.00 89.94 97 GLY A CA 1
ATOM 765 C C . GLY A 1 97 ? -10.500 -7.550 12.719 1.00 89.94 97 GLY A C 1
ATOM 766 O O . GLY A 1 97 ? -11.650 -7.480 13.135 1.00 89.94 97 GLY A O 1
ATOM 767 N N . PHE A 1 98 ? -9.683 -8.541 13.090 1.00 88.62 98 PHE A N 1
ATOM 768 C CA . PHE A 1 98 ? -10.089 -9.580 14.040 1.00 88.62 98 PHE A CA 1
ATOM 769 C C . PHE A 1 98 ? -10.424 -9.009 15.428 1.00 88.62 98 PHE A C 1
ATOM 771 O O . PHE A 1 98 ? -11.396 -9.427 16.053 1.00 88.62 98 PHE A O 1
ATOM 778 N N . MET A 1 99 ? -9.644 -8.035 15.907 1.00 86.56 99 MET A N 1
ATOM 779 C CA . MET A 1 99 ? -9.894 -7.380 17.197 1.00 86.56 99 MET A CA 1
ATOM 780 C C . MET A 1 99 ? -11.010 -6.327 17.129 1.00 86.56 99 MET A C 1
ATOM 782 O O . MET A 1 99 ? -11.584 -5.987 18.161 1.00 86.56 99 MET A O 1
ATOM 786 N N . GLU A 1 100 ? -11.333 -5.822 15.935 1.00 89.25 100 GLU A N 1
ATOM 787 C CA . GLU A 1 100 ? -12.247 -4.697 15.722 1.00 89.25 100 GLU A CA 1
ATOM 788 C C . GLU A 1 100 ? -13.601 -4.885 16.414 1.00 89.25 100 GLU A C 1
ATOM 790 O O . GLU A 1 100 ? -14.059 -3.965 17.084 1.00 89.25 100 GLU A O 1
ATOM 795 N N . GLY A 1 101 ? -14.223 -6.064 16.292 1.00 86.69 101 GLY A N 1
ATOM 796 C CA . GLY A 1 101 ? -15.541 -6.331 16.878 1.00 86.69 101 GLY A CA 1
ATOM 797 C C . GLY A 1 101 ? -15.553 -6.150 18.396 1.00 86.69 101 GLY A C 1
ATOM 798 O O . GLY A 1 101 ? -16.286 -5.315 18.916 1.00 86.69 101 GLY A O 1
ATOM 799 N N . SER A 1 102 ? -14.662 -6.859 19.096 1.00 86.75 102 SER A N 1
ATOM 800 C CA . SER A 1 102 ? -14.559 -6.780 20.559 1.00 86.75 102 SER A CA 1
ATOM 801 C C . SER A 1 102 ? -14.146 -5.390 21.046 1.00 86.75 102 SER A C 1
ATOM 803 O O . SER A 1 102 ? -14.580 -4.962 22.111 1.00 86.75 102 SER A O 1
ATOM 805 N N . VAL A 1 103 ? -13.317 -4.673 20.283 1.00 89.38 103 VAL A N 1
ATOM 806 C CA . VAL A 1 103 ? -12.882 -3.320 20.649 1.00 89.38 103 VAL A CA 1
ATOM 807 C C . VAL A 1 103 ? -14.007 -2.300 20.442 1.00 89.38 103 VAL A C 1
ATOM 809 O O . VAL A 1 103 ? -14.175 -1.425 21.281 1.00 89.38 103 VAL A O 1
ATOM 812 N N . ARG A 1 104 ? -14.816 -2.406 19.380 1.00 88.25 104 ARG A N 1
ATOM 813 C CA . ARG A 1 104 ? -15.933 -1.472 19.128 1.00 88.25 104 ARG A CA 1
ATOM 814 C C . ARG A 1 104 ? -17.118 -1.636 20.077 1.00 88.25 104 ARG A C 1
ATOM 816 O O . ARG A 1 104 ? -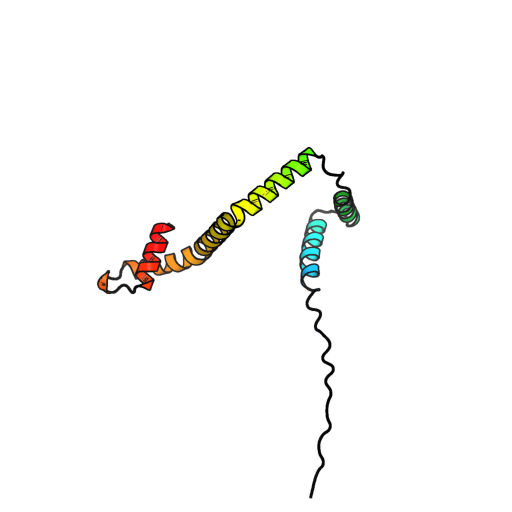17.894 -0.698 20.213 1.00 88.25 104 ARG A O 1
ATOM 823 N N . GLU A 1 105 ? -17.271 -2.799 20.701 1.00 90.00 105 GLU A N 1
ATOM 824 C CA . GLU A 1 105 ? -18.319 -3.046 21.702 1.00 90.00 105 GLU A CA 1
ATOM 825 C C . GLU A 1 105 ? -18.032 -2.365 23.048 1.00 90.00 105 GLU A C 1
ATOM 827 O O . GLU A 1 105 ? -18.954 -2.147 23.834 1.00 90.00 105 GLU A O 1
ATOM 832 N N . LYS A 1 106 ? -16.771 -2.010 23.321 1.00 90.06 106 LYS A N 1
ATOM 833 C CA . LYS A 1 106 ? -16.389 -1.319 24.555 1.00 90.06 106 LYS A CA 1
ATOM 834 C C . LYS A 1 106 ? -16.886 0.132 24.546 1.00 90.06 106 LYS A C 1
ATOM 836 O O . LYS A 1 106 ? -16.835 0.786 23.500 1.00 90.06 106 LYS A O 1
ATOM 841 N N . PRO A 1 107 ? -17.314 0.674 25.700 1.00 88.25 107 PRO A N 1
ATOM 842 C CA . PRO A 1 107 ? -17.620 2.094 25.808 1.00 88.25 107 PRO A CA 1
ATOM 843 C C . PRO A 1 107 ? -16.355 2.931 25.574 1.00 88.25 107 PRO A C 1
ATOM 845 O O . PRO A 1 107 ? -15.235 2.510 25.874 1.00 88.25 107 PRO A O 1
ATOM 848 N N . VAL A 1 108 ? -16.529 4.131 25.018 1.00 83.62 108 VAL A N 1
ATOM 849 C CA . VAL A 1 108 ? -15.422 4.983 24.546 1.00 83.62 108 VAL A CA 1
ATOM 850 C C . VAL A 1 108 ? -14.466 5.361 25.680 1.00 83.62 108 VAL A C 1
ATOM 852 O O . VAL A 1 108 ? -13.260 5.491 25.465 1.00 83.62 108 VAL A O 1
ATOM 855 N N . GLU A 1 109 ? -14.998 5.503 26.890 1.00 87.50 109 GLU A N 1
ATOM 856 C CA . GLU A 1 109 ? -14.273 5.838 28.112 1.00 87.50 109 GLU A CA 1
ATOM 857 C C . GLU A 1 109 ? -13.327 4.716 28.569 1.00 87.50 109 GLU A C 1
ATOM 859 O O . GLU A 1 109 ? -12.326 4.995 29.228 1.00 87.50 109 GLU A O 1
ATOM 864 N N . GLU A 1 110 ? -13.607 3.464 28.195 1.00 90.06 110 GLU A N 1
ATOM 865 C CA . GLU A 1 110 ? -12.803 2.286 28.549 1.00 90.06 110 GLU A CA 1
ATOM 866 C C . GLU A 1 110 ? -11.775 1.913 27.470 1.00 90.06 110 GLU A C 1
ATOM 868 O O . GLU A 1 110 ? -10.934 1.037 27.691 1.00 90.06 110 GLU A O 1
ATOM 873 N N . LEU A 1 111 ? -11.805 2.576 26.308 1.00 91.00 111 LEU A N 1
ATOM 874 C CA . LEU A 1 111 ? -10.838 2.336 25.242 1.00 91.00 111 LEU A CA 1
ATOM 875 C C . LEU A 1 111 ? -9.455 2.860 25.625 1.00 91.00 111 LEU A C 1
ATOM 877 O O . LEU A 1 111 ? -9.251 4.050 25.886 1.00 91.00 111 LEU A O 1
ATOM 881 N N . THR A 1 112 ? -8.469 1.975 25.544 1.00 93.25 112 THR A N 1
ATOM 882 C CA . THR A 1 112 ? -7.060 2.351 25.641 1.00 93.25 112 THR A CA 1
ATOM 883 C C . THR A 1 112 ? -6.643 3.222 24.454 1.00 93.25 112 THR A C 1
ATOM 885 O O . THR A 1 112 ? -7.209 3.148 23.361 1.00 93.25 112 THR A O 1
ATOM 888 N N . GLU A 1 113 ? -5.596 4.029 24.629 1.00 93.94 113 GLU A N 1
ATOM 889 C CA . GLU A 1 113 ? -5.050 4.860 23.545 1.00 93.94 113 GLU A CA 1
ATOM 890 C C . GLU A 1 113 ? -4.633 4.028 22.320 1.00 93.94 113 GLU A C 1
ATOM 892 O O . GLU A 1 113 ? -4.842 4.437 21.177 1.00 93.94 113 GLU A O 1
ATOM 897 N N . SER A 1 114 ? -4.117 2.814 22.539 1.00 90.94 114 SER A N 1
ATOM 898 C CA . SER A 1 114 ? -3.796 1.884 21.454 1.00 90.94 114 SER A CA 1
ATOM 899 C C . SER A 1 114 ? -5.036 1.395 20.710 1.00 90.94 114 SER A C 1
ATOM 901 O O . SER A 1 114 ? -5.016 1.338 19.485 1.00 90.94 114 SER A O 1
ATOM 903 N N . GLU A 1 115 ? -6.121 1.070 21.415 1.00 93.06 115 GLU A N 1
ATOM 904 C CA . GLU A 1 115 ? -7.373 0.630 20.789 1.00 93.06 115 GLU A CA 1
ATOM 905 C C . GLU A 1 115 ? -8.004 1.746 19.956 1.00 93.06 115 GLU A C 1
ATOM 907 O O . GLU A 1 115 ? -8.394 1.508 18.812 1.00 93.06 115 GLU A O 1
ATOM 912 N N . LYS A 1 116 ? -8.011 2.984 20.467 1.00 93.75 116 LYS A N 1
ATOM 913 C CA . LYS A 1 116 ? -8.441 4.160 19.693 1.00 93.75 116 LYS A CA 1
ATOM 914 C C . LYS A 1 116 ? -7.604 4.325 18.423 1.00 93.75 116 LYS A C 1
ATOM 916 O O . LYS A 1 116 ? -8.154 4.548 17.346 1.00 93.75 116 LYS A O 1
ATOM 921 N N . GLY A 1 117 ? -6.282 4.170 18.534 1.00 92.81 117 GLY A N 1
ATOM 922 C CA . GLY A 1 117 ? -5.365 4.226 17.394 1.00 92.81 117 GLY A CA 1
ATOM 923 C C . GLY A 1 117 ? -5.628 3.132 16.355 1.00 92.81 117 GLY A C 1
ATOM 924 O O . GLY A 1 117 ? -5.636 3.416 15.157 1.00 92.81 117 GLY A O 1
ATOM 925 N N . ILE A 1 118 ? -5.896 1.902 16.799 1.00 91.19 118 ILE A N 1
ATOM 926 C CA . ILE A 1 118 ? -6.234 0.770 15.925 1.00 91.19 118 ILE A CA 1
ATOM 927 C C . ILE A 1 118 ? -7.549 1.031 15.187 1.00 91.19 118 ILE A C 1
ATOM 929 O O . ILE A 1 118 ? -7.595 0.867 13.969 1.00 91.19 118 ILE A O 1
ATOM 933 N N . LEU A 1 119 ? -8.595 1.484 15.886 1.00 93.06 119 LEU A N 1
ATOM 934 C CA . LEU A 1 119 ? -9.879 1.813 15.260 1.00 93.06 119 LEU A CA 1
ATOM 935 C C . LEU A 1 119 ? -9.732 2.936 14.229 1.00 93.06 119 LEU A C 1
ATOM 937 O O . LEU A 1 119 ? -10.200 2.795 13.101 1.00 93.06 119 LEU A O 1
ATOM 941 N N . ALA A 1 120 ? -9.013 4.008 14.572 1.00 93.50 120 ALA A N 1
ATOM 942 C CA . ALA A 1 120 ? -8.754 5.110 13.650 1.00 93.50 120 ALA A CA 1
ATOM 943 C C . ALA A 1 120 ? -7.958 4.657 12.414 1.00 93.50 120 ALA A C 1
ATOM 945 O O . ALA A 1 120 ? -8.247 5.075 11.290 1.00 93.50 120 ALA A O 1
ATOM 946 N N . TRP A 1 121 ? -6.962 3.784 12.598 1.00 93.38 121 TRP A N 1
ATOM 947 C CA . TRP A 1 121 ? -6.201 3.224 11.485 1.00 93.38 121 TRP A CA 1
ATOM 948 C C . TRP A 1 121 ? -7.073 2.321 10.607 1.00 93.38 121 TRP A C 1
ATOM 950 O O . TRP A 1 121 ? -7.003 2.438 9.384 1.00 93.38 121 TRP A O 1
ATOM 960 N N . LEU A 1 122 ? -7.921 1.472 11.195 1.00 91.94 122 LEU A N 1
ATOM 961 C CA . LEU A 1 122 ? -8.863 0.627 10.458 1.00 91.94 122 LEU A CA 1
ATOM 962 C C . LEU A 1 122 ? -9.855 1.464 9.653 1.00 91.94 122 LEU A C 1
ATOM 964 O O . LEU A 1 122 ? -10.031 1.204 8.467 1.00 91.94 122 LEU A O 1
ATOM 968 N N . ASP A 1 123 ? -10.444 2.501 10.248 1.00 92.06 123 ASP A N 1
ATOM 969 C CA . ASP A 1 123 ? -11.409 3.367 9.564 1.00 92.06 123 ASP A CA 1
ATOM 970 C C . ASP A 1 123 ? -10.772 4.140 8.401 1.00 92.06 123 ASP A C 1
ATOM 972 O O . ASP A 1 123 ? -11.401 4.328 7.362 1.00 92.06 123 ASP A O 1
ATOM 976 N N . LYS A 1 124 ? -9.487 4.496 8.511 1.00 91.88 124 LYS A N 1
ATOM 977 C CA . LYS A 1 124 ? -8.715 5.091 7.411 1.00 91.88 124 LYS A CA 1
ATOM 978 C C . LYS A 1 124 ? -8.337 4.087 6.307 1.00 91.88 124 LYS A C 1
ATOM 980 O O . LYS A 1 124 ? -8.062 4.504 5.183 1.00 91.88 124 LYS A O 1
ATOM 985 N N . ASN A 1 125 ? -8.283 2.787 6.611 1.00 88.62 125 ASN A N 1
ATOM 986 C CA . ASN A 1 125 ? -7.744 1.739 5.729 1.00 88.62 125 ASN A CA 1
ATOM 987 C C . ASN A 1 125 ? -8.769 0.675 5.287 1.00 88.62 125 ASN A C 1
ATOM 989 O O . ASN A 1 125 ? -8.370 -0.341 4.690 1.00 88.62 125 ASN A O 1
ATOM 993 N N . LYS A 1 126 ? -10.059 0.887 5.572 1.00 76.00 126 LYS A N 1
ATOM 994 C CA . LYS A 1 126 ? -11.159 0.005 5.162 1.00 76.00 126 LYS A CA 1
ATOM 995 C C . LYS A 1 126 ? -11.246 -0.149 3.648 1.00 76.00 126 LYS A C 1
ATOM 997 O O . LYS A 1 126 ? -11.057 0.842 2.916 1.00 76.00 126 LYS A O 1
#

Secondary structure (DSSP, 8-state):
---PPPPP-----------SHHHHHHHHHHHHHHHHTT--HHHHHHHHHHTT------HHHHHHHHHHHHHHHHTHHHHHHHHHHHHHHHHHHHHHHHHHHHHHTS-GGG--HHHHHHHHHHHHH-

Radius of gyration: 29.2 Å; chains: 1; bounding box: 69×46×75 Å

Sequence (126 aa):
MTQPPGKLMDTIRRPVAAASSLHHSAGKHLVTLAQRNGVNRRCLLTLLASAAAIPEASESRKALLQDYVKRSKENKEKNDKERLDDFYKRNYKDCFGFMEGSVREKPVEELTESEKGILAWLDKNK

pLDDT: mean 75.3, std 19.22, range [39.69, 97.62]